Protein AF-A0A087SRJ6-F1 (afdb_monomer_lite)

Organism: Auxenochlorella protothecoides (NCBI:txid3075)

pLDDT: mean 85.93, std 10.57, range [49.84, 94.62]

Foldseek 3Di:
DDPVVVVVVVVVVVVVVVVVVVVVVVVVVVVVVLVVQLVPDDPVVNVVLVPDDPVCSVVSSVVVVVVVVVVVVVVVVVVVVVVVVVVPD

Structure (mmCIF, N/CA/C/O backbone):
data_AF-A0A087SRJ6-F1
#
_entry.id   AF-A0A087SRJ6-F1
#
loop_
_atom_site.group_PDB
_atom_site.id
_atom_site.type_symbol
_atom_site.label_atom_id
_atom_site.label_alt_id
_atom_site.label_comp_id
_atom_site.label_asym_id
_atom_site.label_entity_id
_atom_site.label_seq_id
_atom_site.pdbx_PDB_ins_code
_atom_site.Cartn_x
_atom_site.Cartn_y
_atom_site.Cartn_z
_atom_site.occupancy
_atom_site.B_iso_or_equiv
_atom_site.auth_seq_id
_atom_site.auth_comp_id
_atom_site.auth_asym_id
_atom_site.auth_atom_id
_atom_site.pdbx_PDB_model_num
ATOM 1 N N . MET A 1 1 ? 25.925 -4.782 -38.882 1.00 69.25 1 MET A N 1
ATOM 2 C CA . MET A 1 1 ? 25.674 -5.272 -37.514 1.00 69.25 1 MET A CA 1
ATOM 3 C C . MET A 1 1 ? 26.380 -6.604 -37.293 1.00 69.25 1 MET A C 1
ATOM 5 O O . MET A 1 1 ? 25.999 -7.626 -37.873 1.00 69.25 1 MET A O 1
ATOM 9 N N . THR A 1 2 ? 27.440 -6.573 -36.499 1.00 91.75 2 THR A N 1
ATOM 10 C CA . THR A 1 2 ? 28.273 -7.718 -36.132 1.00 91.75 2 THR A CA 1
ATOM 11 C C . THR A 1 2 ? 27.563 -8.615 -35.103 1.00 91.75 2 THR A C 1
ATOM 13 O O . THR A 1 2 ? 26.607 -8.181 -34.455 1.00 91.75 2 THR A O 1
ATOM 16 N N . PRO A 1 3 ? 27.989 -9.879 -34.938 1.00 89.50 3 PRO A N 1
ATOM 17 C CA . PRO A 1 3 ? 27.480 -10.751 -33.878 1.00 89.50 3 PRO A CA 1
ATOM 18 C C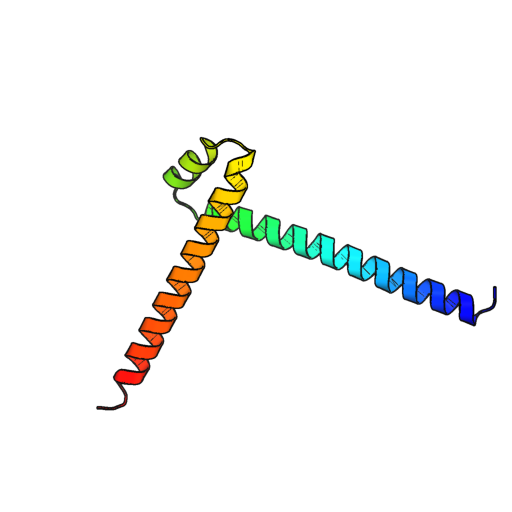 . PRO A 1 3 ? 27.643 -10.158 -32.467 1.00 89.50 3 PRO A C 1
ATOM 20 O O . PRO A 1 3 ? 26.719 -10.262 -31.663 1.00 89.50 3 PRO A O 1
ATOM 23 N N . GLN A 1 4 ? 28.758 -9.467 -32.192 1.00 87.19 4 GLN A N 1
ATOM 24 C CA . GLN A 1 4 ? 28.984 -8.751 -30.929 1.00 87.19 4 GLN A CA 1
ATOM 25 C C . GLN A 1 4 ? 27.928 -7.665 -30.677 1.00 87.19 4 GLN A C 1
ATOM 27 O O . GLN A 1 4 ? 27.376 -7.588 -29.582 1.00 87.19 4 GLN A O 1
ATOM 32 N N . GLU A 1 5 ? 27.614 -6.854 -31.691 1.00 86.81 5 GLU A N 1
ATOM 33 C CA . GLU A 1 5 ? 26.596 -5.801 -31.580 1.00 86.81 5 GLU A CA 1
ATOM 34 C C . GLU A 1 5 ? 25.200 -6.393 -31.332 1.00 86.81 5 GLU A C 1
ATOM 36 O O . GLU A 1 5 ? 24.429 -5.850 -30.545 1.00 86.81 5 GLU A O 1
ATOM 41 N N . ARG A 1 6 ? 24.871 -7.537 -31.951 1.00 89.69 6 ARG A N 1
ATOM 42 C CA . ARG A 1 6 ? 23.593 -8.234 -31.700 1.00 89.69 6 ARG A CA 1
ATOM 43 C C . ARG A 1 6 ? 23.494 -8.734 -30.268 1.00 89.69 6 ARG A C 1
ATOM 45 O O . ARG A 1 6 ? 22.451 -8.571 -29.647 1.00 89.69 6 ARG A O 1
ATOM 52 N N . HIS A 1 7 ? 24.573 -9.310 -29.747 1.00 89.75 7 HIS A N 1
ATOM 53 C CA . HIS A 1 7 ? 24.606 -9.809 -28.378 1.00 89.75 7 HIS A CA 1
ATOM 54 C C . HIS A 1 7 ? 24.425 -8.677 -27.355 1.00 89.75 7 HIS A C 1
ATOM 56 O O . HIS A 1 7 ? 23.601 -8.794 -26.455 1.00 89.75 7 HIS A O 1
ATOM 62 N N . GLN A 1 8 ? 25.101 -7.539 -27.547 1.00 87.69 8 GLN A N 1
ATOM 63 C CA . GLN A 1 8 ? 24.934 -6.371 -26.672 1.00 87.69 8 GLN A CA 1
ATOM 64 C C . GLN A 1 8 ? 23.504 -5.811 -26.689 1.00 87.69 8 GLN A C 1
ATOM 66 O O . GLN A 1 8 ? 22.975 -5.450 -25.640 1.00 87.69 8 GLN A O 1
ATOM 71 N N . VAL A 1 9 ? 22.854 -5.767 -27.856 1.00 89.94 9 VAL A N 1
ATOM 72 C CA . VAL A 1 9 ? 21.456 -5.315 -27.964 1.00 89.94 9 VAL A CA 1
ATOM 73 C C . VAL A 1 9 ? 20.496 -6.268 -27.246 1.00 89.94 9 VAL A C 1
ATOM 75 O O . VAL A 1 9 ? 19.544 -5.804 -26.614 1.00 89.94 9 VAL A O 1
ATOM 78 N N . LEU A 1 10 ? 20.739 -7.581 -27.305 1.00 91.31 10 LEU A N 1
ATOM 79 C CA . LEU A 1 10 ? 19.928 -8.574 -26.594 1.00 91.31 10 LEU A CA 1
ATOM 80 C C . LEU A 1 10 ? 20.068 -8.440 -25.074 1.00 91.31 10 LEU A C 1
ATOM 82 O O . LEU A 1 10 ? 19.050 -8.395 -24.388 1.00 91.31 10 LEU A O 1
ATOM 86 N N . GLU A 1 11 ? 21.292 -8.294 -24.565 1.00 91.38 11 GLU A N 1
ATOM 87 C CA . GLU A 1 11 ? 21.556 -8.078 -23.135 1.00 91.38 11 GLU A CA 1
ATOM 88 C C . GLU A 1 11 ? 20.884 -6.798 -22.619 1.00 91.38 11 GLU A C 1
ATOM 90 O O . GLU A 1 11 ? 20.195 -6.815 -21.598 1.00 91.38 11 GLU A O 1
ATOM 95 N N . LEU A 1 12 ? 21.002 -5.692 -23.365 1.00 89.75 12 LEU A N 1
ATOM 96 C CA . LEU A 1 12 ? 20.348 -4.431 -23.012 1.00 89.75 12 LEU A CA 1
ATOM 97 C C . LEU A 1 12 ? 18.818 -4.579 -22.996 1.00 89.75 12 LEU A C 1
ATOM 99 O O . LEU A 1 12 ? 18.148 -4.102 -22.080 1.00 89.75 12 LEU A O 1
ATOM 103 N N . SER A 1 13 ? 18.268 -5.278 -23.991 1.00 89.81 13 SER A N 1
ATOM 104 C CA . SER A 1 13 ? 16.828 -5.534 -24.088 1.00 89.81 13 SER A CA 1
ATOM 105 C C . SER A 1 13 ? 16.331 -6.423 -22.949 1.00 89.81 13 SER A C 1
ATOM 107 O O . SER A 1 13 ? 15.220 -6.217 -22.458 1.00 89.81 13 SER A O 1
ATOM 109 N N . LEU A 1 14 ? 17.130 -7.401 -22.514 1.00 91.62 14 LEU A N 1
ATOM 110 C CA . LEU A 1 14 ? 16.809 -8.269 -21.383 1.00 91.62 14 LEU A CA 1
ATOM 111 C C . LEU A 1 14 ? 16.816 -7.477 -20.071 1.00 91.62 14 LEU A C 1
ATOM 113 O O . LEU A 1 14 ? 15.854 -7.554 -19.309 1.00 91.62 14 LEU A O 1
ATOM 117 N N . ALA A 1 15 ? 17.851 -6.665 -19.845 1.00 89.69 15 ALA A N 1
ATOM 118 C CA . ALA A 1 15 ? 17.962 -5.811 -18.666 1.00 89.69 15 ALA A CA 1
ATOM 119 C C . ALA A 1 15 ? 16.823 -4.780 -18.586 1.00 89.69 15 ALA A C 1
ATOM 121 O O . ALA A 1 15 ? 16.278 -4.507 -17.517 1.00 89.69 15 ALA A O 1
ATOM 122 N N . GLN A 1 16 ? 16.409 -4.222 -19.724 1.00 91.88 16 GLN A N 1
ATOM 123 C CA . GLN A 1 16 ? 15.291 -3.284 -19.760 1.00 91.88 16 GLN A CA 1
ATOM 124 C C . GLN A 1 16 ? 13.945 -3.975 -19.483 1.00 91.88 16 GLN A C 1
ATOM 126 O O . GLN A 1 16 ? 13.086 -3.417 -18.790 1.00 91.88 16 GLN A O 1
ATOM 131 N N . GLN A 1 17 ? 13.762 -5.200 -19.981 1.00 90.38 17 GLN A N 1
ATOM 132 C CA . GLN A 1 17 ? 12.577 -6.006 -19.690 1.00 90.38 17 GLN A CA 1
ATOM 133 C C . GLN A 1 17 ? 12.512 -6.420 -18.218 1.00 90.38 17 GLN A C 1
ATOM 135 O O . GLN A 1 17 ? 11.446 -6.293 -17.612 1.00 90.38 17 GLN A O 1
ATOM 140 N N . SER A 1 18 ? 13.628 -6.850 -17.622 1.00 90.25 18 SER A N 1
ATOM 141 C CA . SER A 1 18 ? 13.668 -7.221 -16.205 1.00 90.25 18 SER A CA 1
ATOM 142 C C . SER A 1 18 ? 13.375 -6.021 -15.305 1.00 90.25 18 SER A C 1
ATOM 144 O O . SER A 1 18 ? 12.506 -6.120 -14.442 1.00 90.25 18 SER A O 1
ATOM 146 N N . ALA A 1 19 ? 13.972 -4.856 -15.575 1.00 91.00 19 ALA A N 1
ATOM 147 C CA . ALA A 1 19 ? 13.690 -3.629 -14.829 1.00 91.00 19 ALA A CA 1
ATOM 148 C C . ALA A 1 19 ? 12.208 -3.219 -14.919 1.00 91.00 19 ALA A C 1
ATOM 150 O O . ALA A 1 19 ? 11.591 -2.818 -13.928 1.00 91.00 19 ALA A O 1
ATOM 151 N N . THR A 1 20 ? 11.607 -3.357 -16.105 1.00 93.56 20 THR A N 1
ATOM 152 C CA . THR A 1 20 ? 10.178 -3.074 -16.302 1.00 93.56 20 THR A CA 1
ATOM 153 C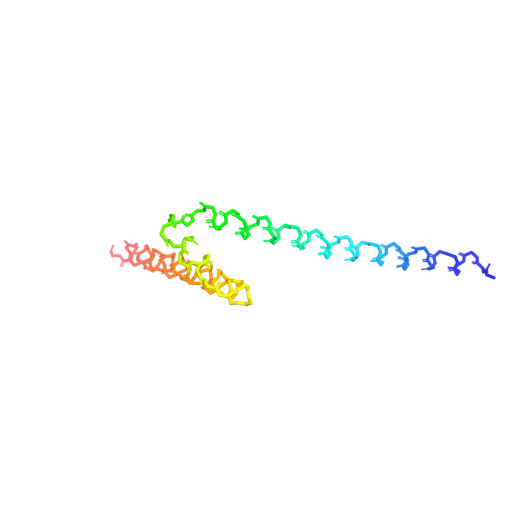 C . THR A 1 20 ? 9.308 -4.047 -15.508 1.00 93.56 20 THR A C 1
ATOM 155 O O . THR A 1 20 ? 8.357 -3.630 -14.842 1.00 93.56 20 THR A O 1
ATOM 158 N N . PHE A 1 21 ? 9.640 -5.339 -15.542 1.00 93.31 21 PHE A N 1
ATOM 159 C CA . PHE A 1 21 ? 8.929 -6.359 -14.784 1.00 93.31 21 PHE A CA 1
ATOM 160 C C . PHE A 1 21 ? 9.027 -6.117 -13.274 1.00 93.31 21 PHE A C 1
ATOM 162 O O . PHE A 1 21 ? 8.000 -6.111 -12.598 1.00 93.31 21 PHE A O 1
ATOM 169 N N . GLU A 1 22 ? 10.223 -5.844 -12.750 1.00 93.31 22 GLU A N 1
ATOM 170 C CA . GLU A 1 22 ? 10.432 -5.547 -11.330 1.00 93.31 22 GLU A CA 1
ATOM 171 C C . GLU A 1 22 ? 9.612 -4.339 -10.874 1.00 93.31 22 GLU A C 1
ATOM 173 O O . GLU A 1 22 ? 8.946 -4.397 -9.838 1.00 93.31 22 GLU A O 1
ATOM 178 N N . ALA A 1 23 ? 9.575 -3.267 -11.671 1.00 92.50 23 ALA A N 1
ATOM 179 C CA . ALA A 1 23 ? 8.773 -2.088 -11.362 1.00 92.50 23 ALA A CA 1
ATOM 180 C C . ALA A 1 23 ? 7.265 -2.405 -11.319 1.00 92.50 23 ALA A C 1
ATOM 182 O O . ALA A 1 23 ? 6.550 -1.970 -10.407 1.00 92.50 23 ALA A O 1
ATOM 183 N N . LEU A 1 24 ? 6.768 -3.187 -12.283 1.00 94.56 24 LEU A N 1
ATOM 184 C CA . LEU A 1 24 ? 5.364 -3.604 -12.335 1.00 94.56 24 LEU A CA 1
ATOM 185 C C . LEU A 1 24 ? 4.998 -4.556 -11.194 1.00 94.56 24 LEU A C 1
ATOM 187 O O . LEU A 1 24 ? 3.918 -4.420 -10.604 1.00 94.56 24 LEU A O 1
ATOM 191 N N . TYR A 1 25 ? 5.894 -5.483 -10.868 1.00 93.88 25 TYR A N 1
ATOM 192 C CA . TYR A 1 25 ? 5.740 -6.416 -9.763 1.00 93.88 25 TYR A CA 1
ATOM 193 C C . TYR A 1 25 ? 5.719 -5.672 -8.426 1.00 93.88 25 TYR A C 1
ATOM 195 O O . TYR A 1 25 ? 4.768 -5.816 -7.658 1.00 93.88 25 TYR A O 1
ATOM 203 N N . ALA A 1 26 ? 6.683 -4.780 -8.182 1.00 91.06 26 ALA A N 1
ATOM 204 C CA . ALA A 1 26 ? 6.729 -3.950 -6.980 1.00 91.06 26 ALA A CA 1
ATOM 205 C C . ALA A 1 26 ? 5.456 -3.102 -6.819 1.00 91.06 26 ALA A C 1
ATOM 207 O O . ALA A 1 26 ? 4.910 -2.988 -5.716 1.00 91.06 26 ALA A O 1
ATOM 208 N N . ARG A 1 27 ? 4.929 -2.552 -7.922 1.00 92.44 27 ARG A N 1
ATOM 209 C CA . ARG A 1 27 ? 3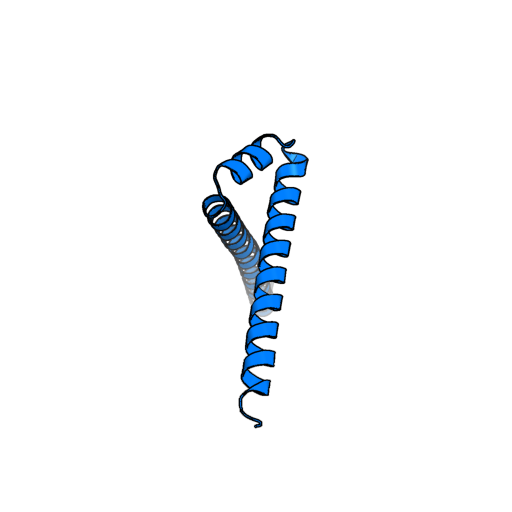.647 -1.836 -7.925 1.00 92.44 27 ARG A CA 1
ATOM 210 C C . ARG A 1 27 ? 2.479 -2.746 -7.535 1.00 92.44 27 ARG A C 1
ATOM 212 O O . ARG A 1 27 ? 1.651 -2.329 -6.723 1.00 92.44 27 ARG A O 1
ATOM 219 N N . HIS A 1 28 ? 2.404 -3.958 -8.084 1.00 91.38 28 HIS A N 1
ATOM 220 C CA . HIS A 1 28 ? 1.357 -4.929 -7.748 1.00 91.38 28 HIS A CA 1
ATOM 221 C C . HIS A 1 28 ? 1.414 -5.350 -6.282 1.00 91.38 28 HIS A C 1
ATOM 223 O O . HIS A 1 28 ? 0.394 -5.300 -5.592 1.00 91.38 28 HIS A O 1
ATOM 229 N N . VAL A 1 29 ? 2.604 -5.695 -5.789 1.00 92.50 29 VAL A N 1
ATOM 230 C CA . VAL A 1 29 ? 2.816 -6.076 -4.389 1.00 92.50 29 VAL A CA 1
ATOM 231 C C . VAL A 1 29 ? 2.398 -4.938 -3.459 1.00 92.50 29 VAL A C 1
ATOM 233 O O . VAL A 1 29 ? 1.628 -5.160 -2.525 1.00 92.50 29 VAL A O 1
ATOM 236 N N . ARG A 1 30 ? 2.809 -3.697 -3.752 1.00 87.38 30 ARG A N 1
ATOM 237 C CA . ARG A 1 30 ? 2.409 -2.524 -2.962 1.00 87.38 30 ARG A CA 1
ATOM 238 C C . ARG A 1 30 ? 0.892 -2.321 -2.961 1.00 87.38 30 ARG A C 1
ATOM 240 O O . ARG A 1 30 ? 0.316 -2.036 -1.913 1.00 87.38 30 ARG A O 1
ATOM 247 N N . ALA A 1 31 ? 0.231 -2.474 -4.108 1.00 86.19 31 ALA A N 1
ATOM 248 C CA . ALA A 1 31 ? -1.222 -2.350 -4.194 1.00 86.19 31 ALA A CA 1
ATOM 249 C C . ALA A 1 31 ? -1.946 -3.437 -3.378 1.00 86.19 31 ALA A C 1
ATOM 251 O O . ALA A 1 31 ? -2.922 -3.138 -2.687 1.00 86.19 31 ALA A O 1
ATOM 252 N N . ALA A 1 32 ? -1.450 -4.678 -3.412 1.00 87.81 32 ALA A N 1
ATOM 253 C CA . ALA A 1 32 ? -1.987 -5.779 -2.618 1.00 87.81 32 ALA A CA 1
ATOM 254 C C . ALA A 1 32 ? -1.824 -5.530 -1.109 1.00 87.81 32 ALA A C 1
ATOM 256 O O . ALA A 1 32 ? -2.786 -5.689 -0.358 1.00 87.81 32 ALA A O 1
ATOM 257 N N . GLN A 1 33 ? -0.650 -5.060 -0.676 1.00 87.75 33 GLN A N 1
ATOM 258 C CA . GLN A 1 33 ? -0.387 -4.702 0.722 1.00 87.75 33 GLN A CA 1
ATOM 259 C C . GLN A 1 33 ? -1.307 -3.581 1.214 1.00 87.75 33 GLN A C 1
ATOM 261 O O . GLN A 1 33 ? -1.882 -3.692 2.293 1.00 87.75 33 GLN A O 1
ATOM 266 N N . LEU A 1 34 ? -1.502 -2.525 0.416 1.00 85.81 34 LEU A N 1
ATOM 267 C CA . LEU A 1 34 ? -2.417 -1.435 0.768 1.00 85.81 34 LEU A CA 1
ATOM 268 C C . LEU A 1 34 ? -3.866 -1.916 0.885 1.00 85.81 34 LEU A C 1
ATOM 270 O O . LEU A 1 34 ? -4.575 -1.500 1.800 1.00 85.81 34 LEU A O 1
ATOM 274 N N . ARG A 1 35 ? -4.305 -2.814 -0.004 1.00 87.56 35 ARG A N 1
ATOM 275 C CA . ARG A 1 35 ? -5.646 -3.408 0.069 1.00 87.56 35 ARG A CA 1
ATOM 276 C C . ARG A 1 35 ? -5.815 -4.260 1.327 1.00 87.56 35 ARG A C 1
ATOM 278 O O . ARG A 1 35 ? -6.826 -4.121 2.008 1.00 87.56 35 ARG A O 1
ATOM 285 N N . ALA A 1 36 ? -4.834 -5.103 1.643 1.00 88.81 36 ALA A N 1
ATOM 286 C CA . ALA A 1 36 ? -4.843 -5.913 2.859 1.00 88.81 36 ALA A CA 1
ATOM 287 C C . ALA A 1 36 ? -4.866 -5.033 4.119 1.00 88.81 36 ALA A C 1
ATOM 289 O O . ALA A 1 36 ? -5.660 -5.272 5.025 1.00 88.81 36 ALA A O 1
ATOM 290 N N . PHE A 1 37 ? -4.065 -3.964 4.137 1.00 89.75 37 PHE A N 1
ATOM 291 C CA . PHE A 1 37 ? -4.077 -2.984 5.217 1.00 89.75 37 PHE A CA 1
ATOM 292 C C . PHE A 1 37 ? -5.454 -2.334 5.369 1.00 89.75 37 PHE A C 1
ATOM 294 O O . PHE A 1 37 ? -6.014 -2.375 6.460 1.00 89.75 37 PHE A O 1
ATOM 301 N N . MET A 1 38 ? -6.052 -1.819 4.290 1.00 90.00 38 MET A N 1
ATOM 302 C CA . MET A 1 38 ? -7.401 -1.248 4.351 1.00 90.00 38 MET A CA 1
ATOM 303 C C . MET A 1 38 ? -8.444 -2.242 4.873 1.00 90.00 38 MET A C 1
ATOM 305 O O . MET A 1 38 ? -9.284 -1.849 5.676 1.00 90.00 38 MET A O 1
ATOM 309 N N . ALA A 1 39 ? -8.364 -3.514 4.473 1.00 90.38 39 ALA A N 1
ATOM 310 C CA . ALA A 1 39 ? -9.263 -4.561 4.958 1.00 90.38 39 ALA A CA 1
ATOM 311 C C . ALA A 1 39 ? -9.076 -4.872 6.454 1.00 90.38 39 ALA A C 1
ATOM 313 O O . ALA A 1 39 ? -10.033 -5.264 7.115 1.00 90.38 39 ALA A O 1
ATOM 314 N N . SER A 1 40 ? -7.871 -4.669 6.997 1.00 92.31 40 SER A N 1
ATOM 315 C CA . SER A 1 40 ? -7.588 -4.835 8.431 1.00 92.31 40 SER A CA 1
ATOM 316 C C . SER A 1 40 ? -8.075 -3.672 9.303 1.00 92.31 40 SER A C 1
ATOM 318 O O . SER A 1 40 ? -8.123 -3.801 10.526 1.00 92.31 40 SER A O 1
ATOM 320 N N . LEU A 1 41 ? -8.428 -2.528 8.704 1.00 90.94 41 LEU A N 1
ATOM 321 C CA . LEU A 1 41 ? -8.900 -1.367 9.453 1.00 90.94 41 LEU A CA 1
ATOM 322 C C . LEU A 1 41 ? -10.334 -1.569 9.955 1.00 90.94 41 LEU A C 1
ATOM 324 O O . LEU A 1 41 ? -11.147 -2.173 9.252 1.00 90.94 41 LEU A O 1
ATOM 328 N N . PRO A 1 42 ? -10.703 -0.980 11.106 1.00 93.94 42 PRO A N 1
ATOM 329 C CA . PRO A 1 42 ? -12.089 -0.966 11.554 1.00 93.94 42 PRO A CA 1
ATOM 330 C C . PRO A 1 42 ? -13.022 -0.337 10.502 1.00 93.94 42 PRO A C 1
ATOM 332 O O . PRO A 1 42 ? -12.637 0.656 9.872 1.00 93.94 42 PRO A O 1
ATOM 335 N N . PRO A 1 43 ? -14.271 -0.823 10.352 1.00 92.38 43 PRO A N 1
ATOM 336 C CA . PRO A 1 43 ? -15.226 -0.275 9.384 1.00 92.38 43 PRO A CA 1
ATOM 337 C C . PRO A 1 43 ? -15.456 1.234 9.530 1.00 92.38 43 PRO A C 1
ATOM 339 O O . PRO A 1 43 ? -15.602 1.940 8.536 1.00 92.38 43 PRO A O 1
ATOM 342 N N . SER A 1 44 ? -15.419 1.753 10.761 1.00 94.56 44 SER A N 1
ATOM 343 C CA . SER A 1 44 ? -15.534 3.189 11.042 1.00 94.56 44 SER A CA 1
ATOM 344 C C . SER A 1 44 ? -14.387 4.004 10.439 1.00 94.56 44 SER A C 1
ATOM 346 O O . SER A 1 44 ? -14.614 5.086 9.905 1.00 94.56 44 SER A O 1
ATOM 348 N N . VAL A 1 45 ? -13.160 3.481 10.469 1.00 92.56 45 VAL A N 1
ATOM 349 C CA . VAL A 1 45 ? -11.987 4.128 9.865 1.00 92.56 45 VAL A CA 1
ATOM 350 C C . VAL A 1 45 ? -12.066 4.055 8.342 1.00 92.56 45 VAL A C 1
ATOM 352 O O . VAL A 1 45 ? -11.807 5.051 7.670 1.00 92.56 45 VAL A O 1
ATOM 355 N N . GLN A 1 46 ? -12.484 2.911 7.792 1.00 92.94 46 GLN A N 1
ATOM 356 C CA . GLN A 1 46 ? -12.695 2.764 6.349 1.00 92.94 46 GLN A CA 1
ATOM 357 C C . GLN A 1 46 ? -13.744 3.761 5.831 1.00 92.94 46 GLN A C 1
ATOM 359 O O . GLN A 1 46 ? -13.503 4.432 4.827 1.00 92.94 46 GLN A O 1
ATOM 364 N N . ALA A 1 47 ? -14.863 3.921 6.547 1.00 93.44 47 ALA A N 1
ATOM 365 C CA . ALA A 1 47 ? -15.905 4.891 6.218 1.00 93.44 47 ALA A CA 1
ATOM 366 C C . ALA A 1 47 ? -15.375 6.332 6.245 1.00 93.44 47 ALA A C 1
ATOM 368 O O . ALA A 1 47 ? -15.587 7.084 5.297 1.00 93.44 47 ALA A O 1
ATOM 369 N N . ARG A 1 48 ? -14.594 6.697 7.270 1.00 93.69 48 ARG A N 1
ATOM 370 C CA . ARG A 1 48 ? -13.978 8.031 7.357 1.00 93.69 48 ARG A CA 1
ATOM 371 C C . ARG A 1 48 ? -13.019 8.314 6.210 1.00 93.69 48 ARG A C 1
ATOM 373 O O . ARG A 1 48 ? -12.976 9.437 5.727 1.00 93.69 48 ARG A O 1
ATOM 380 N N . ILE A 1 49 ? -12.273 7.312 5.750 1.00 92.69 49 ILE A N 1
ATOM 381 C CA . ILE A 1 49 ? -11.425 7.452 4.562 1.00 92.69 49 ILE A CA 1
ATOM 382 C C . ILE A 1 49 ? -12.293 7.616 3.309 1.00 92.69 49 ILE A C 1
ATOM 384 O O . ILE A 1 49 ? -11.987 8.465 2.478 1.00 92.69 49 ILE A O 1
ATOM 388 N N . ALA A 1 50 ? -13.382 6.857 3.175 1.00 91.50 50 ALA A N 1
ATOM 389 C CA . ALA A 1 50 ? -14.285 6.951 2.029 1.00 91.50 50 ALA A CA 1
ATOM 390 C C . ALA A 1 50 ? -14.986 8.321 1.915 1.00 91.50 50 ALA A C 1
ATOM 392 O O . ALA A 1 50 ? -15.259 8.764 0.801 1.00 91.50 50 ALA A O 1
ATOM 393 N N . GLU A 1 51 ? -15.218 9.006 3.039 1.00 94.56 51 GLU A N 1
ATOM 394 C CA . GLU A 1 51 ? -15.758 10.374 3.092 1.00 94.56 51 GLU A CA 1
ATOM 395 C C . GLU A 1 51 ? -14.762 11.447 2.608 1.00 94.56 51 GLU A C 1
ATOM 397 O O . GLU A 1 51 ? -15.169 12.557 2.264 1.00 94.56 51 GLU A O 1
ATOM 402 N N . LEU A 1 52 ? -13.458 11.145 2.554 1.00 94.19 52 LEU A N 1
ATOM 403 C CA . LEU A 1 52 ? -12.453 12.088 2.063 1.00 94.19 52 LEU A CA 1
ATO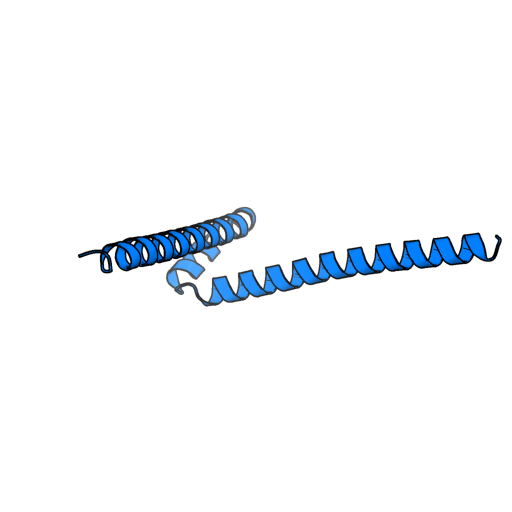M 404 C C . LEU A 1 52 ? -12.503 12.219 0.531 1.00 94.19 52 LEU A C 1
ATOM 406 O O . LEU A 1 52 ? -12.780 11.239 -0.170 1.00 94.19 52 LEU A O 1
ATOM 410 N N . PRO A 1 53 ? -12.112 13.382 -0.031 1.00 94.62 53 PRO A N 1
ATOM 411 C CA . PRO A 1 53 ? -11.904 13.523 -1.468 1.00 94.62 53 PRO A CA 1
ATOM 412 C C . PRO A 1 53 ? -10.921 12.473 -1.994 1.00 94.62 53 PRO A C 1
ATOM 414 O O . PRO A 1 53 ? -9.894 12.219 -1.365 1.00 94.62 53 PRO A O 1
ATOM 417 N N . ARG A 1 54 ? -11.175 11.912 -3.185 1.00 87.25 54 ARG A N 1
ATOM 418 C CA . ARG A 1 54 ? -10.326 10.873 -3.812 1.00 87.25 54 ARG A CA 1
ATOM 419 C C . ARG A 1 54 ? -8.829 11.207 -3.800 1.00 87.25 54 ARG A C 1
ATOM 421 O O . ARG A 1 54 ? -8.015 10.323 -3.557 1.00 87.25 54 ARG A O 1
ATOM 428 N N . ALA A 1 55 ? -8.473 12.474 -4.016 1.00 87.94 55 ALA A N 1
ATOM 429 C CA . ALA A 1 55 ? -7.085 12.940 -3.987 1.00 87.94 55 ALA A CA 1
ATOM 430 C C . ALA A 1 55 ? -6.425 12.833 -2.593 1.00 87.94 55 ALA A C 1
ATOM 432 O O . ALA A 1 55 ? -5.216 12.646 -2.498 1.00 87.94 55 ALA A O 1
ATOM 433 N N . ALA A 1 56 ? -7.208 12.914 -1.515 1.00 88.94 56 ALA A N 1
ATOM 434 C CA . ALA A 1 56 ? -6.739 12.841 -0.132 1.00 88.94 56 ALA A CA 1
ATOM 435 C C . ALA A 1 56 ? -6.776 11.416 0.453 1.00 88.94 56 ALA A C 1
ATOM 437 O O . ALA A 1 56 ? -6.028 11.121 1.386 1.00 88.94 56 ALA A O 1
ATOM 438 N N . GLN A 1 57 ? -7.598 10.518 -0.105 1.00 89.19 57 GLN A N 1
ATOM 439 C CA . GLN A 1 57 ? -7.757 9.139 0.382 1.00 89.19 57 GLN A CA 1
ATOM 440 C C . GLN A 1 57 ? -6.423 8.386 0.443 1.00 89.19 57 GLN A C 1
ATOM 442 O O . GLN A 1 57 ? -6.083 7.802 1.471 1.00 89.19 57 GLN A O 1
ATOM 447 N N . ALA A 1 58 ? -5.628 8.451 -0.630 1.00 85.75 58 ALA A N 1
ATOM 448 C CA . ALA A 1 58 ? -4.331 7.778 -0.684 1.00 85.75 58 ALA A CA 1
ATOM 449 C C . ALA A 1 58 ? -3.366 8.296 0.397 1.00 85.75 58 ALA A C 1
ATOM 451 O O . ALA A 1 58 ? -2.708 7.504 1.070 1.00 85.75 58 ALA A O 1
ATOM 452 N N . GLY A 1 59 ? -3.322 9.615 0.608 1.00 89.19 59 GLY A N 1
ATOM 453 C CA . GLY A 1 59 ? -2.490 10.230 1.644 1.00 89.19 59 GLY A CA 1
ATOM 454 C C . GLY A 1 59 ? -2.909 9.823 3.058 1.00 89.19 59 GLY A C 1
ATOM 455 O O . GLY A 1 59 ? -2.051 9.524 3.888 1.00 89.19 59 GLY A O 1
ATOM 456 N N . ALA A 1 60 ? -4.216 9.742 3.321 1.00 90.25 60 ALA A N 1
ATOM 457 C CA . ALA A 1 60 ? -4.747 9.302 4.610 1.00 90.25 60 ALA A CA 1
ATOM 458 C C . ALA A 1 60 ? -4.373 7.843 4.923 1.00 90.25 60 ALA A C 1
ATOM 460 O O . ALA A 1 60 ? -3.893 7.557 6.020 1.00 90.25 60 ALA A O 1
ATOM 461 N N . VAL A 1 61 ? -4.516 6.938 3.946 1.00 89.25 61 VAL A N 1
ATOM 462 C CA . VAL A 1 61 ? -4.136 5.522 4.093 1.00 89.25 61 VAL A CA 1
ATOM 463 C C . VAL A 1 61 ? -2.634 5.383 4.353 1.00 89.25 61 VAL A C 1
ATOM 465 O O . VAL A 1 61 ? -2.234 4.670 5.272 1.00 89.25 61 VAL A O 1
ATOM 468 N N . VAL A 1 62 ? -1.793 6.088 3.588 1.00 88.25 62 VAL A N 1
ATOM 469 C CA . VAL A 1 62 ? -0.331 6.043 3.760 1.00 88.25 62 VAL A CA 1
ATOM 470 C C . VAL A 1 62 ? 0.084 6.568 5.134 1.00 88.25 62 VAL A C 1
ATOM 472 O O . VAL A 1 62 ? 0.905 5.942 5.803 1.00 88.25 62 VAL A O 1
ATOM 475 N N . ARG A 1 63 ? -0.502 7.681 5.587 1.00 91.25 63 ARG A N 1
ATOM 476 C CA . ARG A 1 63 ? -0.219 8.245 6.912 1.00 91.25 63 ARG A CA 1
ATOM 477 C C . ARG A 1 63 ? -0.580 7.267 8.028 1.00 91.25 63 ARG A C 1
ATOM 479 O O . ARG A 1 63 ? 0.201 7.098 8.960 1.00 91.25 63 ARG A O 1
ATOM 486 N N . LEU A 1 64 ? -1.734 6.611 7.922 1.00 90.44 64 LEU A N 1
ATOM 487 C CA . LEU A 1 64 ? -2.179 5.633 8.912 1.00 90.44 64 LEU A CA 1
ATOM 488 C C . LEU A 1 64 ? -1.258 4.404 8.949 1.00 90.44 64 LEU A C 1
ATOM 490 O O . LEU A 1 64 ? -0.895 3.940 10.028 1.00 90.44 64 LEU A O 1
ATOM 494 N N . LEU A 1 65 ? -0.816 3.921 7.784 1.00 88.88 65 LEU A N 1
ATOM 495 C CA . LEU A 1 65 ? 0.150 2.825 7.693 1.00 88.88 65 LEU A CA 1
ATOM 496 C C . LEU A 1 65 ? 1.484 3.192 8.367 1.00 88.88 65 LEU A C 1
ATOM 498 O O . LEU A 1 65 ? 2.034 2.397 9.127 1.00 88.88 65 LEU A O 1
ATOM 502 N N . GLN A 1 66 ? 1.988 4.407 8.131 1.00 88.56 66 GLN A N 1
ATOM 503 C CA . GLN A 1 66 ? 3.212 4.897 8.776 1.00 88.56 66 GLN A CA 1
ATOM 504 C C . GLN A 1 66 ? 3.064 4.990 10.298 1.00 88.56 66 GLN A C 1
ATOM 506 O O . GLN A 1 66 ? 3.978 4.596 11.022 1.00 88.56 66 GLN A O 1
ATOM 511 N N . GLN A 1 67 ? 1.915 5.467 10.788 1.00 89.31 67 GLN A N 1
ATOM 512 C CA . GLN A 1 67 ? 1.623 5.506 12.222 1.00 89.31 67 GLN A CA 1
ATOM 513 C C . GLN A 1 67 ? 1.625 4.101 12.829 1.00 89.31 67 GLN A C 1
ATOM 515 O O . GLN A 1 67 ? 2.277 3.890 13.848 1.00 89.31 67 GLN A O 1
ATOM 520 N N . GLN A 1 68 ? 0.987 3.125 12.176 1.00 86.88 68 GLN A N 1
ATOM 521 C CA . GLN A 1 68 ? 0.965 1.744 12.660 1.00 86.88 68 GLN A CA 1
ATOM 522 C C . GLN A 1 68 ? 2.375 1.138 12.728 1.00 86.88 68 GLN A C 1
ATOM 524 O O . GLN A 1 68 ? 2.734 0.518 13.727 1.00 86.88 68 GLN A O 1
ATOM 529 N N . GLN A 1 69 ? 3.196 1.349 11.696 1.00 87.19 69 GLN A N 1
ATOM 530 C CA . GLN A 1 69 ? 4.583 0.875 11.683 1.00 87.19 69 GLN A CA 1
ATOM 531 C C . GLN A 1 69 ? 5.433 1.542 12.771 1.00 87.19 69 GLN A C 1
ATOM 533 O O . GLN A 1 69 ? 6.238 0.874 13.418 1.00 87.19 69 GLN A O 1
ATOM 538 N N . ALA A 1 70 ? 5.253 2.846 12.996 1.00 87.69 70 ALA A N 1
ATOM 539 C CA . ALA A 1 70 ? 5.940 3.560 14.067 1.00 87.69 70 ALA A CA 1
ATOM 540 C C . ALA A 1 70 ? 5.539 3.022 15.450 1.00 87.69 70 ALA A C 1
ATOM 542 O O . ALA A 1 70 ? 6.414 2.781 16.280 1.00 87.69 70 ALA A O 1
ATOM 543 N N . SER A 1 71 ? 4.247 2.761 15.674 1.00 87.00 71 SER A N 1
ATOM 544 C CA . SER A 1 71 ? 3.753 2.155 16.914 1.00 87.00 71 SER A CA 1
ATOM 545 C C . SER A 1 71 ? 4.323 0.755 17.144 1.00 87.00 71 SER A C 1
ATOM 547 O O . SER A 1 71 ? 4.780 0.476 18.247 1.00 87.00 71 SER A O 1
ATOM 549 N N . GLN A 1 72 ? 4.380 -0.096 16.112 1.00 85.81 72 GLN A N 1
ATOM 550 C CA . GLN A 1 72 ? 4.981 -1.433 16.220 1.00 85.81 72 GLN A CA 1
ATOM 551 C C . GLN A 1 72 ? 6.471 -1.363 16.570 1.00 85.81 72 GLN A C 1
ATOM 553 O O . GLN A 1 72 ? 6.928 -2.078 17.456 1.00 85.81 72 GLN A O 1
ATOM 558 N N . ARG A 1 73 ? 7.231 -0.464 15.930 1.00 87.38 73 ARG A N 1
ATOM 559 C CA . ARG A 1 73 ? 8.652 -0.270 16.264 1.00 87.38 73 ARG A CA 1
ATOM 560 C C . ARG A 1 73 ? 8.846 0.236 17.690 1.00 87.38 73 ARG A C 1
ATOM 562 O O . ARG A 1 73 ? 9.771 -0.204 18.363 1.00 87.38 73 ARG A O 1
ATOM 569 N N . ALA A 1 74 ? 7.994 1.152 18.149 1.00 84.25 74 ALA A N 1
ATOM 570 C CA . ALA A 1 74 ? 8.056 1.661 19.515 1.00 84.25 74 ALA A CA 1
ATOM 571 C C . ALA A 1 74 ? 7.759 0.560 20.546 1.00 84.25 74 ALA A C 1
ATOM 573 O O . ALA A 1 74 ? 8.461 0.473 21.549 1.00 84.25 74 ALA A O 1
ATOM 574 N N . GLN A 1 75 ? 6.777 -0.306 20.273 1.00 82.62 75 GLN A N 1
ATOM 575 C CA . GLN A 1 75 ? 6.456 -1.466 21.110 1.00 82.62 75 GLN A CA 1
ATOM 576 C C . GLN A 1 75 ? 7.607 -2.474 21.142 1.00 82.62 75 GLN A C 1
ATOM 578 O O . GLN A 1 75 ? 8.068 -2.817 22.222 1.00 82.62 75 GLN A O 1
ATOM 583 N N . GLN A 1 76 ? 8.154 -2.849 19.983 1.00 83.62 76 GLN A N 1
ATOM 584 C CA . GLN A 1 76 ? 9.307 -3.755 19.901 1.00 83.62 76 GLN A CA 1
ATOM 585 C C . GLN A 1 76 ? 10.534 -3.199 20.629 1.00 83.62 76 GLN A C 1
ATOM 587 O O . GLN A 1 76 ? 11.243 -3.939 21.305 1.00 83.62 76 GLN A O 1
ATOM 592 N N . LYS A 1 77 ? 10.783 -1.887 20.525 1.00 82.12 77 LYS A N 1
ATOM 593 C CA . LYS A 1 77 ? 11.862 -1.233 21.271 1.00 82.12 77 LYS A CA 1
ATOM 594 C C . LYS A 1 77 ? 11.605 -1.283 22.778 1.00 82.12 77 LYS A C 1
ATOM 596 O O . LYS A 1 77 ? 12.516 -1.608 23.526 1.00 82.12 77 LYS A O 1
ATOM 601 N N . ALA A 1 78 ? 10.384 -0.990 23.222 1.00 76.94 78 ALA A N 1
ATOM 602 C CA . ALA A 1 78 ? 10.026 -1.059 24.636 1.00 76.94 78 ALA A CA 1
ATOM 603 C C . ALA A 1 78 ? 10.136 -2.491 25.189 1.00 76.94 78 ALA A C 1
ATOM 605 O O . ALA A 1 78 ? 10.652 -2.677 26.287 1.00 76.94 78 ALA A O 1
ATOM 606 N N . GLU A 1 79 ? 9.713 -3.499 24.426 1.00 75.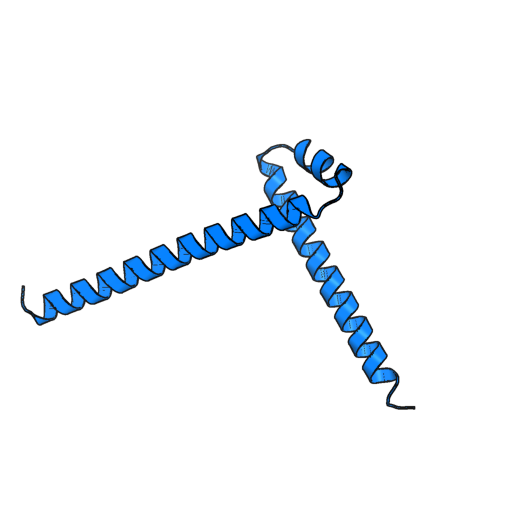12 79 GLU A N 1
ATOM 607 C CA . GLU A 1 79 ? 9.859 -4.918 24.771 1.00 75.12 79 GLU A CA 1
ATOM 608 C C . GLU A 1 79 ? 11.330 -5.337 24.842 1.00 75.12 79 GLU A C 1
ATOM 610 O O . GLU A 1 79 ? 11.727 -6.012 25.788 1.00 75.12 79 GLU A O 1
ATOM 615 N N . HIS A 1 80 ? 12.156 -4.896 23.892 1.00 74.62 80 HIS A N 1
ATOM 616 C CA . HIS A 1 80 ? 13.590 -5.178 23.881 1.00 74.62 80 HIS A CA 1
ATOM 617 C C . HIS A 1 80 ? 14.327 -4.506 25.051 1.00 74.62 80 HIS A C 1
ATOM 619 O O . HIS A 1 80 ? 15.128 -5.151 25.725 1.00 74.62 80 HIS A O 1
ATOM 625 N N . ASP A 1 81 ? 14.031 -3.236 25.334 1.00 70.69 81 ASP A N 1
ATOM 626 C CA . ASP A 1 81 ? 14.649 -2.485 26.433 1.00 70.69 81 ASP A CA 1
ATOM 627 C C . ASP A 1 81 ? 14.205 -3.028 27.8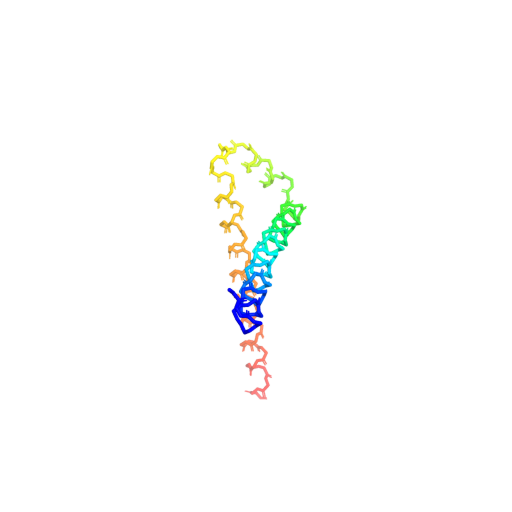06 1.00 70.69 81 ASP A C 1
ATOM 629 O O . ASP A 1 81 ? 15.013 -3.133 28.730 1.00 70.69 81 ASP A O 1
ATOM 633 N N . THR A 1 82 ? 12.939 -3.441 27.934 1.00 62.50 82 THR A N 1
ATOM 634 C CA . THR A 1 82 ? 12.410 -4.073 29.156 1.00 62.50 82 THR A CA 1
ATOM 635 C C . THR A 1 82 ? 12.958 -5.490 29.331 1.00 62.50 82 THR A C 1
ATOM 637 O O . THR A 1 82 ? 13.329 -5.872 30.437 1.00 62.50 82 THR A O 1
ATOM 640 N N . GLY A 1 83 ? 13.077 -6.256 28.243 1.00 59.41 83 GLY A N 1
ATOM 641 C CA . GLY A 1 83 ? 13.709 -7.573 28.238 1.00 59.41 83 GLY A CA 1
ATOM 642 C C . GLY A 1 83 ? 15.176 -7.505 28.656 1.00 59.41 83 GLY A C 1
ATOM 643 O O . GLY A 1 83 ? 15.581 -8.257 29.530 1.00 59.41 83 GLY A O 1
ATOM 644 N N . ALA A 1 84 ? 15.959 -6.565 28.118 1.00 56.72 84 ALA A N 1
ATOM 645 C CA . ALA A 1 84 ? 17.370 -6.385 28.470 1.00 56.72 84 ALA A CA 1
ATOM 646 C C . ALA A 1 84 ? 17.588 -5.908 29.922 1.00 56.72 84 ALA A C 1
ATOM 648 O O . ALA A 1 84 ? 18.591 -6.265 30.538 1.00 56.72 84 ALA A O 1
ATOM 649 N N . GLY A 1 85 ? 16.647 -5.142 30.487 1.00 55.47 85 GLY A N 1
ATOM 650 C CA . GLY A 1 85 ? 16.706 -4.679 31.877 1.00 55.47 85 GLY A CA 1
ATOM 651 C C . GLY A 1 85 ? 16.387 -5.749 32.929 1.00 55.47 85 GLY A C 1
ATOM 652 O O . GLY A 1 85 ? 16.794 -5.595 34.076 1.00 55.47 85 GLY A O 1
ATOM 653 N N . MET A 1 86 ? 15.696 -6.838 32.567 1.00 55.31 86 MET A N 1
ATOM 654 C CA . MET A 1 86 ? 15.297 -7.890 33.519 1.00 55.31 86 MET A CA 1
ATOM 655 C C . MET A 1 86 ? 16.320 -9.027 33.697 1.00 55.31 86 MET A C 1
ATOM 657 O O . MET A 1 86 ? 16.157 -9.831 34.609 1.00 55.31 86 MET A O 1
ATOM 661 N N . TYR A 1 87 ? 17.382 -9.096 32.883 1.00 57.19 87 TYR A N 1
ATOM 662 C CA . TYR A 1 87 ? 18.463 -10.096 33.023 1.00 57.19 87 TYR A CA 1
ATOM 663 C C . TYR A 1 87 ? 19.742 -9.545 33.684 1.00 57.19 87 TYR A C 1
ATOM 665 O O . TYR A 1 87 ? 20.757 -10.234 33.721 1.00 57.19 87 TYR A O 1
ATOM 673 N N . MET A 1 88 ? 19.708 -8.310 34.198 1.00 51.69 88 MET A N 1
ATOM 674 C CA . MET A 1 88 ? 20.817 -7.659 34.915 1.00 51.69 88 MET A CA 1
ATOM 675 C C . MET A 1 88 ? 20.363 -7.223 36.318 1.00 51.69 88 MET A C 1
ATOM 677 O O . MET A 1 88 ? 20.454 -6.047 36.670 1.00 51.69 88 MET A O 1
ATOM 681 N N . GLY A 1 89 ? 19.827 -8.169 37.093 1.00 49.84 89 GLY A N 1
ATOM 682 C CA . GLY A 1 89 ? 19.458 -8.008 38.502 1.00 49.84 89 GLY A CA 1
ATOM 683 C C . GLY A 1 89 ? 19.892 -9.216 39.312 1.00 49.84 89 GLY A C 1
ATOM 684 O O . GLY A 1 89 ? 19.600 -10.341 38.850 1.00 49.84 89 GLY A O 1
#

Radius of gyration: 22.94 Å; chains: 1; bounding box: 45×24×76 Å

Sequence (89 aa):
MTPQERHQVLELSLAQQSATFEALYARHVRAAQLRAFMASLPPSVQARIAELPRAAQAGAVVRLLQQQQASQRAQQKAEHDTGAGMYMG

Secondary structure (DSSP, 8-state):
--HHHHHHHHHHHHHHHHHHHHHHHHHHHHHHHHHHHHHHS-HHHHHHHHTS-HHHHHHHHHHHHHHHHHHHHHHHHHHHHHHHHTT--